Protein AF-A0A519PAV4-F1 (afdb_monomer_lite)

Structure (mmCIF, N/CA/C/O backbone):
data_AF-A0A519PAV4-F1
#
_entry.id   AF-A0A519PAV4-F1
#
loop_
_atom_site.group_PDB
_atom_site.id
_atom_site.type_symbol
_atom_site.label_atom_id
_atom_site.label_alt_id
_atom_site.label_comp_id
_atom_site.label_asym_id
_atom_site.label_entity_id
_atom_site.label_seq_id
_atom_site.pdbx_PDB_ins_code
_atom_site.Cartn_x
_atom_site.Cartn_y
_atom_site.Cartn_z
_atom_site.occupancy
_atom_site.B_iso_or_equiv
_atom_site.auth_seq_id
_atom_site.auth_comp_id
_atom_site.auth_asym_id
_atom_site.auth_atom_id
_atom_site.pdbx_PDB_model_num
ATOM 1 N N . ILE A 1 1 ? -1.874 -7.845 5.029 1.00 95.44 1 ILE A N 1
ATOM 2 C CA . ILE A 1 1 ? -1.508 -6.753 4.097 1.00 95.44 1 ILE A CA 1
ATOM 3 C C . ILE A 1 1 ? -0.062 -6.390 4.379 1.00 95.44 1 ILE A C 1
ATOM 5 O O . ILE A 1 1 ? 0.272 -6.219 5.545 1.00 95.44 1 ILE A O 1
ATOM 9 N N . CYS A 1 2 ? 0.781 -6.342 3.354 1.00 94.19 2 CYS A N 1
ATOM 10 C CA . CYS A 1 2 ? 2.206 -6.042 3.459 1.00 94.19 2 CYS A CA 1
ATOM 11 C C . CYS A 1 2 ? 2.460 -4.681 2.794 1.00 94.19 2 CYS A C 1
ATOM 13 O O . CYS A 1 2 ? 2.582 -4.633 1.568 1.00 94.19 2 CYS A O 1
ATOM 15 N N . PRO A 1 3 ? 2.441 -3.581 3.569 1.00 92.31 3 PRO A N 1
ATOM 16 C CA . PRO A 1 3 ? 2.625 -2.236 3.039 1.00 92.31 3 PRO A CA 1
ATOM 17 C C . PRO A 1 3 ? 4.081 -1.980 2.625 1.00 92.31 3 PRO A C 1
ATOM 19 O O . PRO A 1 3 ? 5.008 -2.439 3.291 1.00 92.31 3 PRO A O 1
ATOM 22 N N . GLY A 1 4 ? 4.263 -1.210 1.550 1.00 90.25 4 GLY A N 1
ATOM 23 C CA . GLY A 1 4 ? 5.552 -0.628 1.157 1.00 90.25 4 GLY A CA 1
ATOM 24 C C . GLY A 1 4 ? 5.750 0.789 1.701 1.00 90.25 4 GLY A C 1
ATOM 25 O O . GLY A 1 4 ? 5.438 1.082 2.855 1.00 90.25 4 GLY A O 1
ATOM 26 N N . LEU A 1 5 ? 6.254 1.693 0.857 1.00 89.19 5 LEU A N 1
ATOM 27 C CA . LEU A 1 5 ? 6.451 3.105 1.199 1.00 89.19 5 LEU A CA 1
ATOM 28 C C . LEU A 1 5 ? 5.113 3.861 1.260 1.00 89.19 5 LEU A C 1
ATOM 30 O O . LEU A 1 5 ? 4.687 4.483 0.282 1.00 89.19 5 LEU A O 1
ATOM 34 N N . ILE A 1 6 ? 4.449 3.808 2.418 1.00 90.44 6 ILE A N 1
ATOM 35 C CA . ILE A 1 6 ? 3.219 4.562 2.694 1.00 90.44 6 ILE A CA 1
ATOM 36 C C . ILE A 1 6 ? 3.572 5.843 3.458 1.00 90.44 6 ILE A C 1
ATOM 38 O O . ILE A 1 6 ? 4.235 5.785 4.495 1.00 90.44 6 ILE A O 1
ATOM 42 N N . ALA A 1 7 ? 3.116 6.996 2.967 1.00 84.75 7 ALA A N 1
ATOM 43 C CA . ALA A 1 7 ? 3.351 8.312 3.560 1.00 84.75 7 ALA A CA 1
ATOM 44 C C . ALA A 1 7 ? 2.552 8.490 4.865 1.00 84.75 7 ALA A C 1
ATOM 46 O O . ALA A 1 7 ? 1.532 9.171 4.914 1.00 84.75 7 ALA A O 1
ATOM 47 N N . THR A 1 8 ? 3.008 7.833 5.930 1.00 81.50 8 THR A N 1
ATOM 48 C CA . THR A 1 8 ? 2.398 7.869 7.263 1.00 81.50 8 THR A CA 1
ATOM 49 C C . THR A 1 8 ? 3.465 8.050 8.328 1.00 81.50 8 THR A C 1
ATOM 51 O O . THR A 1 8 ? 4.564 7.507 8.217 1.00 81.50 8 THR A O 1
ATOM 54 N N . SER A 1 9 ? 3.136 8.769 9.399 1.00 78.56 9 SER A N 1
ATOM 55 C CA . SER A 1 9 ? 4.030 8.943 10.549 1.00 78.56 9 SER A CA 1
ATOM 56 C C . SER A 1 9 ? 4.136 7.705 11.435 1.00 78.56 9 SER A C 1
ATOM 58 O O . SER A 1 9 ? 4.990 7.652 12.318 1.00 78.56 9 SER A O 1
ATOM 60 N N . ILE A 1 10 ? 3.338 6.665 11.169 1.00 78.31 10 ILE A N 1
ATOM 61 C CA . ILE A 1 10 ? 3.320 5.438 11.969 1.00 78.31 10 ILE A CA 1
ATOM 62 C C . ILE A 1 10 ? 4.704 4.791 12.075 1.00 78.31 10 ILE A C 1
ATOM 64 O O . ILE A 1 10 ? 5.048 4.274 13.131 1.00 78.31 10 ILE A O 1
ATOM 68 N N . PHE A 1 11 ? 5.532 4.874 11.027 1.00 68.31 11 PHE A N 1
ATOM 69 C CA . PHE A 1 11 ? 6.866 4.278 11.032 1.00 68.31 11 PHE A CA 1
ATOM 70 C C . PHE A 1 11 ? 7.799 5.004 12.005 1.00 68.31 11 PHE A C 1
ATOM 72 O O . PHE A 1 11 ? 8.431 4.363 12.841 1.00 68.31 11 PHE A O 1
ATOM 79 N N . GLY A 1 12 ? 7.822 6.340 11.963 1.00 72.12 12 GLY A N 1
ATOM 80 C CA . GLY A 1 12 ? 8.619 7.143 12.889 1.00 72.12 12 GLY A CA 1
ATOM 81 C C . GLY A 1 12 ? 8.116 7.038 14.329 1.00 72.12 12 GLY A C 1
ATOM 82 O O . GLY A 1 12 ? 8.908 6.827 15.245 1.00 72.12 12 GLY A O 1
ATOM 83 N N . ALA A 1 13 ? 6.797 7.081 14.526 1.00 73.75 13 ALA A N 1
ATOM 84 C CA . ALA A 1 13 ? 6.189 6.913 15.842 1.00 73.75 13 ALA A CA 1
ATOM 85 C C . ALA A 1 13 ? 6.465 5.516 16.435 1.00 73.75 13 ALA A C 1
ATOM 87 O O . ALA A 1 13 ? 6.757 5.402 17.624 1.00 73.75 13 ALA A O 1
ATOM 88 N N . SER A 1 14 ? 6.442 4.455 15.614 1.00 74.69 14 SER A N 1
ATOM 89 C CA . SER A 1 14 ? 6.656 3.070 16.069 1.00 74.69 14 SER A CA 1
ATOM 90 C C . SER A 1 14 ? 8.060 2.795 16.616 1.00 74.69 14 SER A C 1
ATOM 92 O O . SER A 1 14 ? 8.222 1.902 17.444 1.00 74.69 14 SER A O 1
ATOM 94 N N . ILE A 1 15 ? 9.060 3.580 16.202 1.00 81.31 15 ILE A N 1
ATOM 95 C CA . ILE A 1 15 ? 10.438 3.507 16.715 1.00 81.31 15 ILE A CA 1
ATOM 96 C C . ILE A 1 15 ? 10.739 4.598 17.759 1.00 81.31 15 ILE A C 1
ATOM 98 O O . ILE A 1 15 ? 11.895 4.796 18.128 1.00 81.31 15 ILE A O 1
ATOM 102 N N . GLY A 1 16 ? 9.709 5.301 18.245 1.00 84.19 16 GLY A N 1
ATOM 103 C CA . GLY A 1 16 ? 9.808 6.276 19.333 1.00 84.19 16 GLY A CA 1
ATOM 104 C C . GLY A 1 16 ? 10.224 7.690 18.917 1.00 84.19 16 GLY A C 1
ATOM 105 O O . GLY A 1 16 ? 10.638 8.466 19.779 1.00 84.19 16 GLY A O 1
ATOM 106 N N . LEU A 1 17 ? 10.134 8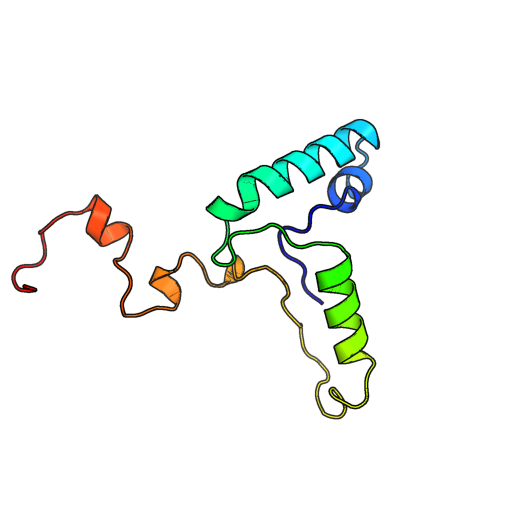.051 17.631 1.00 85.75 17 LEU A N 1
ATOM 107 C CA . LEU A 1 17 ? 10.396 9.429 17.210 1.00 85.75 17 LEU A CA 1
ATOM 108 C C . LEU A 1 17 ? 9.260 10.368 17.648 1.00 85.75 17 LEU A C 1
ATOM 110 O O . LEU A 1 17 ? 8.091 9.972 17.622 1.00 85.75 17 LEU A O 1
ATOM 114 N N . PRO A 1 18 ? 9.576 11.633 17.990 1.00 90.75 18 PRO A N 1
ATOM 115 C CA . PRO A 1 18 ? 8.563 12.668 18.162 1.00 90.75 18 PRO A CA 1
ATOM 116 C C . PRO A 1 18 ? 7.686 12.796 16.911 1.00 90.75 18 PRO A C 1
ATOM 118 O O . PRO A 1 18 ? 8.189 12.657 15.794 1.00 90.75 18 PRO A O 1
ATOM 121 N N . LEU A 1 19 ? 6.398 13.105 17.093 1.00 85.31 19 LEU A N 1
ATOM 122 C CA . LEU A 1 19 ? 5.427 13.179 15.994 1.00 85.31 19 LEU A CA 1
ATOM 123 C C . LEU A 1 19 ? 5.866 14.143 14.885 1.00 85.31 19 LEU A C 1
ATOM 125 O O . LEU A 1 19 ? 5.867 13.737 13.730 1.00 85.31 19 LEU A O 1
ATOM 129 N N . GLU A 1 20 ? 6.380 15.334 15.221 1.00 88.25 20 GLU A N 1
ATOM 130 C CA . GLU A 1 20 ? 6.951 16.258 14.227 1.00 88.25 20 GLU A CA 1
ATOM 131 C C . GLU A 1 20 ? 8.020 15.600 13.338 1.00 88.25 20 GLU A C 1
ATOM 133 O O . GLU A 1 20 ? 8.061 15.810 12.127 1.00 88.25 20 GLU A O 1
ATOM 138 N N . VAL A 1 21 ? 8.913 14.806 13.934 1.00 86.50 21 VAL A N 1
ATOM 139 C CA . VAL A 1 21 ? 10.012 14.147 13.213 1.00 86.50 21 VAL A CA 1
ATOM 140 C C . VAL A 1 21 ? 9.471 12.999 12.359 1.00 86.50 21 VAL A C 1
ATOM 142 O O . VAL A 1 21 ? 9.919 12.790 11.230 1.00 86.50 21 VAL A O 1
ATOM 145 N N . ALA A 1 22 ? 8.481 12.271 12.873 1.00 84.75 22 ALA A N 1
ATOM 146 C CA . ALA A 1 22 ? 7.801 11.212 12.142 1.00 84.75 22 ALA A CA 1
ATOM 147 C C . ALA A 1 22 ? 7.011 11.753 10.934 1.00 84.75 22 ALA A C 1
ATOM 149 O O . ALA A 1 22 ? 7.053 11.155 9.857 1.00 84.75 22 ALA A O 1
ATOM 150 N N . ASP A 1 23 ? 6.359 12.906 11.078 1.00 85.69 23 ASP A N 1
ATOM 151 C CA . ASP A 1 23 ? 5.647 13.592 9.996 1.00 85.69 23 ASP A CA 1
ATOM 152 C C . ASP A 1 23 ? 6.622 14.110 8.927 1.00 85.69 23 ASP A C 1
ATOM 154 O O . ASP A 1 23 ? 6.391 13.939 7.727 1.00 85.69 23 ASP A O 1
ATOM 158 N N . GLN A 1 24 ? 7.776 14.653 9.333 1.00 86.25 24 GLN A N 1
ATOM 159 C CA . GLN A 1 24 ? 8.843 15.030 8.397 1.00 86.25 24 GLN A CA 1
ATOM 160 C C . GLN A 1 24 ? 9.392 13.826 7.619 1.00 86.25 24 GLN A C 1
ATOM 162 O O . GLN A 1 24 ? 9.672 13.937 6.422 1.00 86.25 24 GLN A O 1
ATOM 167 N N . MET A 1 25 ? 9.535 12.660 8.260 1.00 82.81 25 MET A N 1
ATOM 168 C CA . MET A 1 25 ? 9.891 11.427 7.550 1.00 82.81 25 MET A CA 1
ATOM 169 C C . MET A 1 25 ? 8.823 11.040 6.526 1.00 82.81 25 MET A C 1
ATOM 171 O O . MET A 1 25 ? 9.174 10.711 5.393 1.00 82.81 25 MET A O 1
ATOM 175 N N . ALA A 1 26 ? 7.539 11.114 6.884 1.00 83.19 26 ALA A N 1
ATOM 176 C CA . ALA A 1 26 ? 6.445 10.812 5.963 1.00 83.19 26 ALA A CA 1
ATOM 177 C C . ALA A 1 26 ? 6.463 11.732 4.728 1.00 83.19 26 ALA A C 1
ATOM 179 O O . ALA A 1 26 ? 6.316 11.251 3.603 1.00 83.19 26 ALA A O 1
ATOM 180 N N . ALA A 1 27 ? 6.737 13.028 4.914 1.00 84.62 27 ALA A N 1
ATOM 181 C CA . ALA A 1 27 ? 6.897 13.979 3.812 1.00 84.62 27 ALA A CA 1
ATOM 182 C C . ALA A 1 27 ? 8.063 13.598 2.882 1.00 84.62 27 ALA A C 1
ATOM 184 O O . ALA A 1 27 ? 7.907 13.562 1.662 1.00 84.62 27 ALA A O 1
ATOM 185 N N . ARG A 1 28 ? 9.215 13.206 3.441 1.00 84.56 28 ARG A N 1
ATOM 186 C CA . ARG A 1 28 ? 10.360 12.739 2.638 1.00 84.56 28 ARG A CA 1
ATOM 187 C C . ARG A 1 28 ? 10.063 11.458 1.864 1.00 84.56 28 ARG A C 1
ATOM 189 O O . ARG A 1 28 ? 10.563 11.296 0.749 1.00 84.56 28 ARG A O 1
ATOM 196 N N . VAL A 1 29 ? 9.272 10.549 2.434 1.00 84.69 29 VAL A N 1
ATOM 197 C CA . VAL A 1 29 ? 8.797 9.351 1.726 1.00 84.69 29 VAL A CA 1
ATOM 198 C C . VAL A 1 29 ? 7.928 9.759 0.536 1.00 84.69 29 VAL A C 1
ATOM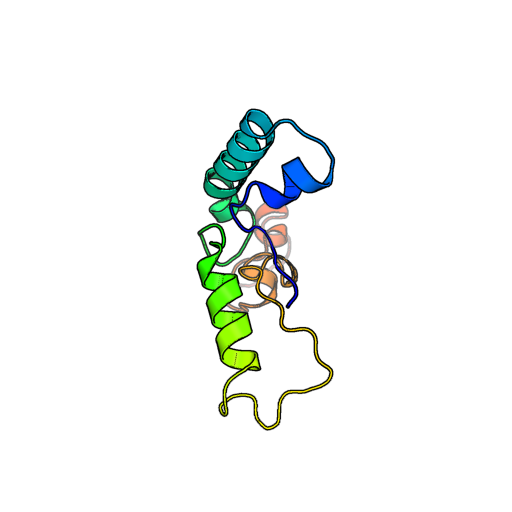 200 O O . VAL A 1 29 ? 8.156 9.265 -0.567 1.00 84.69 29 VAL A O 1
ATOM 203 N N . ALA A 1 30 ? 7.000 10.703 0.722 1.00 84.62 30 ALA A N 1
ATOM 204 C CA . ALA A 1 30 ? 6.156 11.218 -0.356 1.00 84.62 30 ALA A CA 1
ATOM 205 C C . ALA A 1 30 ? 6.973 11.815 -1.517 1.00 84.62 30 ALA A C 1
ATOM 207 O O . ALA A 1 30 ? 6.695 11.518 -2.678 1.00 84.62 30 ALA A O 1
ATOM 208 N N . GLU A 1 31 ? 8.016 12.589 -1.209 1.00 85.94 31 GLU A N 1
ATOM 209 C CA . GLU A 1 31 ? 8.886 13.221 -2.211 1.00 85.94 31 GLU A CA 1
ATOM 210 C C . GLU A 1 31 ? 9.742 12.223 -3.006 1.00 85.94 31 GLU A C 1
ATOM 212 O O . GLU A 1 31 ? 10.019 12.442 -4.187 1.00 85.94 31 GLU A O 1
ATOM 217 N N . ASN A 1 32 ? 10.189 11.133 -2.374 1.00 82.75 32 ASN A N 1
ATOM 218 C CA . ASN A 1 32 ? 11.182 10.229 -2.964 1.00 82.75 32 ASN A CA 1
ATOM 219 C C . ASN A 1 32 ? 10.607 8.909 -3.486 1.00 82.75 32 ASN A C 1
ATOM 221 O O . ASN A 1 32 ? 11.292 8.217 -4.240 1.00 82.75 32 ASN A O 1
ATOM 225 N N . ALA A 1 33 ? 9.366 8.559 -3.142 1.00 83.62 33 ALA A N 1
ATOM 226 C CA . ALA A 1 33 ? 8.757 7.297 -3.560 1.00 83.62 33 ALA A CA 1
ATOM 227 C C . ALA A 1 33 ? 8.738 7.111 -5.085 1.00 83.62 33 ALA A C 1
ATOM 229 O O . ALA A 1 33 ? 8.974 6.004 -5.561 1.00 83.62 33 ALA A O 1
ATOM 230 N N . SER A 1 34 ? 8.566 8.190 -5.857 1.00 82.38 34 SER A N 1
ATOM 231 C CA . SER A 1 34 ? 8.575 8.147 -7.328 1.00 82.38 34 SER A CA 1
ATOM 232 C C . SER A 1 34 ? 9.883 7.633 -7.940 1.00 82.38 34 SER A C 1
ATOM 234 O O . SER A 1 34 ? 9.889 7.175 -9.079 1.00 82.38 34 SER A O 1
ATOM 236 N N . LYS A 1 35 ? 10.988 7.694 -7.189 1.00 82.31 35 LYS A N 1
ATOM 237 C CA . LYS A 1 35 ? 12.305 7.186 -7.596 1.00 82.31 35 LYS A CA 1
ATOM 238 C C . LYS A 1 35 ? 12.578 5.774 -7.083 1.00 82.31 35 LYS A C 1
ATOM 240 O O . LYS A 1 35 ? 13.488 5.118 -7.576 1.00 82.31 35 LYS A O 1
ATOM 245 N N . ALA A 1 36 ? 11.843 5.341 -6.062 1.00 82.25 36 ALA A N 1
ATOM 246 C CA . ALA A 1 36 ? 12.111 4.107 -5.335 1.00 82.25 36 ALA A CA 1
ATOM 247 C C . ALA A 1 36 ? 11.257 2.928 -5.815 1.00 82.25 36 ALA A C 1
ATOM 249 O O . ALA A 1 36 ? 11.649 1.785 -5.599 1.00 82.25 36 ALA A O 1
ATOM 250 N N . GLN A 1 37 ? 10.111 3.180 -6.453 1.00 87.50 37 GLN A N 1
ATOM 251 C CA . GLN A 1 37 ? 9.185 2.124 -6.858 1.00 87.50 37 GLN A CA 1
ATOM 252 C C . GLN A 1 37 ? 8.558 2.380 -8.240 1.00 87.50 37 GLN A C 1
ATOM 254 O O . GLN A 1 37 ? 8.469 3.533 -8.664 1.00 87.50 37 GLN A O 1
ATOM 259 N N . PRO A 1 38 ? 8.122 1.325 -8.957 1.00 87.81 38 PRO A N 1
ATOM 260 C CA . PRO A 1 38 ? 7.507 1.446 -10.281 1.00 87.81 38 PRO A CA 1
ATOM 261 C C . PRO A 1 38 ? 6.282 2.360 -10.350 1.00 87.81 38 PRO A C 1
ATOM 263 O O . PRO A 1 38 ? 6.122 3.094 -11.324 1.00 87.81 38 PRO A O 1
ATOM 266 N N . VAL A 1 39 ? 5.409 2.319 -9.341 1.00 89.88 39 VAL A N 1
ATOM 267 C CA . VAL A 1 39 ? 4.293 3.264 -9.239 1.00 89.88 39 VAL A CA 1
ATOM 268 C C . VAL A 1 39 ? 4.860 4.619 -8.793 1.00 89.88 39 VAL A C 1
ATOM 270 O O . VAL A 1 39 ? 5.344 4.721 -7.667 1.00 89.88 39 VAL A O 1
ATOM 273 N N . PRO A 1 40 ? 4.783 5.688 -9.610 1.00 87.81 40 PRO A N 1
ATOM 274 C CA . PRO A 1 40 ? 5.554 6.914 -9.391 1.00 87.81 40 PRO A CA 1
ATOM 275 C C . PRO A 1 40 ? 4.929 7.858 -8.341 1.00 87.81 40 PRO A C 1
ATOM 277 O O . PRO A 1 40 ? 4.922 9.075 -8.510 1.00 87.81 40 PRO A O 1
ATOM 280 N N . LYS A 1 41 ? 4.382 7.311 -7.252 1.00 89.44 41 LYS A N 1
ATOM 281 C CA . LYS A 1 41 ? 3.814 8.031 -6.099 1.00 89.44 41 LYS A CA 1
ATOM 282 C C . LYS A 1 41 ? 4.068 7.243 -4.820 1.00 89.44 41 LYS A C 1
ATOM 284 O O . LYS A 1 41 ? 4.169 6.028 -4.902 1.00 89.44 41 LYS A O 1
ATOM 289 N N . ALA A 1 42 ? 4.095 7.884 -3.652 1.00 91.44 42 ALA A N 1
ATOM 290 C CA . ALA A 1 42 ? 3.991 7.152 -2.387 1.00 91.44 42 ALA A CA 1
ATOM 291 C C . ALA A 1 42 ? 2.595 6.538 -2.223 1.00 91.44 42 ALA A C 1
ATOM 293 O O . ALA A 1 42 ? 1.611 7.045 -2.773 1.00 91.44 42 ALA A O 1
ATOM 294 N N . GLY A 1 43 ? 2.512 5.456 -1.450 1.00 92.00 43 GLY A N 1
ATOM 295 C CA . GLY A 1 43 ? 1.223 4.959 -0.989 1.00 92.00 43 GLY A CA 1
ATOM 296 C C . GLY A 1 43 ? 0.618 5.895 0.057 1.00 92.00 43 GLY A C 1
ATOM 297 O O . GLY A 1 43 ? 1.334 6.580 0.790 1.00 92.00 43 GLY A O 1
ATOM 298 N N . LEU A 1 44 ? -0.705 5.910 0.138 1.00 92.25 44 LEU A N 1
ATOM 299 C CA . LEU A 1 44 ? -1.489 6.650 1.123 1.00 92.25 44 LEU A CA 1
ATOM 300 C C . LEU A 1 44 ? -2.165 5.677 2.103 1.00 92.25 44 LEU A C 1
ATOM 302 O O . LEU A 1 44 ? -2.359 4.510 1.754 1.00 92.25 44 LEU A O 1
ATOM 306 N N . PRO A 1 45 ? -2.573 6.131 3.306 1.00 91.19 45 PRO A N 1
ATOM 307 C CA . PRO A 1 45 ? -3.422 5.337 4.199 1.00 91.19 45 PRO A CA 1
ATOM 308 C C . PRO A 1 45 ? -4.609 4.683 3.483 1.00 91.19 45 PRO A C 1
ATOM 310 O O . PRO A 1 45 ? -4.889 3.505 3.697 1.00 91.19 45 PRO A O 1
ATOM 313 N N . ASP A 1 46 ? -5.246 5.424 2.575 1.00 94.88 46 ASP A N 1
ATOM 314 C CA . ASP A 1 46 ? -6.384 4.954 1.788 1.00 94.88 46 ASP A CA 1
ATOM 315 C C . ASP A 1 46 ? -6.041 3.759 0.891 1.00 94.88 46 ASP A C 1
ATOM 317 O O . ASP A 1 46 ? -6.868 2.863 0.755 1.00 94.88 46 ASP A O 1
ATOM 321 N N . ASP A 1 47 ? -4.822 3.670 0.341 1.00 95.44 47 ASP A N 1
ATOM 322 C CA . ASP A 1 47 ? -4.405 2.512 -0.467 1.00 95.44 47 ASP A CA 1
ATOM 323 C C . ASP A 1 47 ? -4.420 1.220 0.391 1.00 95.44 47 ASP A C 1
ATOM 325 O O . ASP A 1 47 ? -4.809 0.147 -0.077 1.00 95.44 47 ASP A O 1
ATOM 329 N N . ILE A 1 48 ? -4.070 1.321 1.681 1.00 95.69 48 ILE A N 1
ATOM 330 C CA . ILE A 1 48 ? -4.125 0.204 2.640 1.00 95.69 48 ILE A CA 1
ATOM 331 C C . ILE A 1 48 ? -5.558 -0.066 3.102 1.00 95.69 48 ILE A C 1
ATOM 333 O O . ILE A 1 48 ? -5.956 -1.228 3.213 1.00 95.69 48 ILE A O 1
ATOM 337 N N . ALA A 1 49 ? -6.345 0.984 3.342 1.00 95.94 49 ALA A N 1
ATOM 338 C CA . ALA A 1 49 ? -7.748 0.854 3.723 1.00 95.94 49 ALA A CA 1
ATOM 339 C C . ALA A 1 49 ? -8.566 0.152 2.629 1.00 95.94 49 ALA A C 1
ATOM 341 O O . ALA A 1 49 ? -9.358 -0.733 2.937 1.00 95.94 49 ALA A O 1
ATOM 342 N N . GLN A 1 50 ? -8.328 0.471 1.353 1.00 98.06 50 GLN A N 1
ATOM 343 C CA . GLN A 1 50 ? -8.978 -0.199 0.224 1.00 98.06 50 GLN A CA 1
ATOM 344 C C . GLN A 1 50 ? -8.552 -1.667 0.098 1.00 98.06 50 GLN A C 1
ATOM 346 O O . GLN A 1 50 ? -9.390 -2.530 -0.154 1.00 98.06 50 GLN A O 1
ATOM 351 N N . ALA A 1 51 ? -7.278 -1.989 0.343 1.00 97.94 51 ALA A N 1
ATOM 352 C CA . ALA A 1 51 ? -6.820 -3.378 0.381 1.00 97.94 51 ALA A CA 1
ATOM 353 C C . ALA A 1 51 ? -7.471 -4.176 1.527 1.00 97.94 51 ALA A C 1
ATOM 355 O O . ALA A 1 51 ? -7.840 -5.338 1.349 1.00 97.94 51 ALA A O 1
ATOM 356 N N . ALA A 1 52 ? -7.648 -3.552 2.695 1.00 97.94 52 ALA A N 1
ATOM 357 C CA . ALA A 1 52 ? -8.381 -4.144 3.812 1.00 97.94 52 ALA A CA 1
ATOM 358 C C . ALA A 1 52 ? -9.868 -4.320 3.487 1.00 97.94 52 ALA A C 1
ATOM 360 O O . ALA A 1 52 ? -10.424 -5.381 3.760 1.00 97.94 52 ALA A O 1
ATOM 361 N N . LEU A 1 53 ? -10.487 -3.320 2.854 1.00 98.38 53 LEU A N 1
ATOM 362 C CA . LEU A 1 53 ? -11.876 -3.380 2.415 1.00 98.38 53 LEU A CA 1
ATOM 363 C C . LEU A 1 53 ? -12.096 -4.521 1.418 1.00 98.38 53 LEU A C 1
ATOM 365 O O . LEU A 1 53 ? -13.045 -5.280 1.580 1.00 98.38 53 LEU A O 1
ATOM 369 N N . TYR A 1 54 ? -11.199 -4.691 0.442 1.00 98.31 54 TYR A N 1
ATOM 370 C CA . TYR A 1 54 ? -11.230 -5.828 -0.479 1.00 98.31 54 TYR A CA 1
ATOM 371 C C . TYR A 1 54 ? -11.229 -7.161 0.279 1.00 98.31 54 TYR A C 1
ATOM 373 O O . TYR A 1 54 ? -12.138 -7.965 0.078 1.00 98.31 54 TYR A O 1
ATOM 381 N N . LEU A 1 55 ? -10.264 -7.368 1.185 1.00 98.19 55 LEU A N 1
ATOM 382 C CA . LEU A 1 55 ? -10.144 -8.605 1.967 1.00 98.19 55 LEU A CA 1
ATOM 383 C C . LEU A 1 55 ? -11.344 -8.863 2.893 1.00 98.19 55 LEU A C 1
ATOM 385 O O . LEU A 1 55 ? -11.622 -10.014 3.212 1.00 98.19 55 LEU A O 1
ATOM 389 N N . ALA A 1 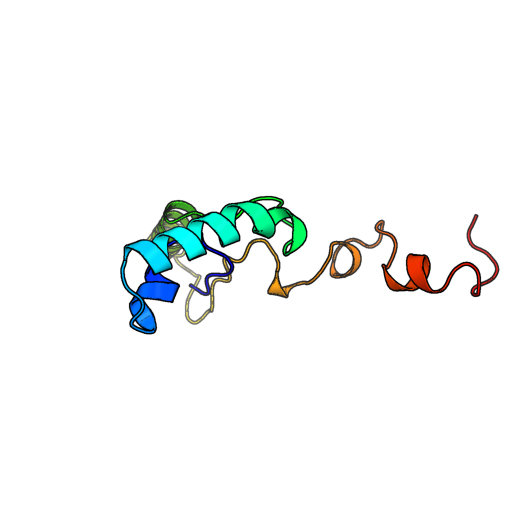56 ? -12.041 -7.813 3.329 1.00 97.94 56 ALA A N 1
ATOM 390 C CA . ALA A 1 56 ? -13.240 -7.914 4.158 1.00 97.94 56 ALA A CA 1
ATOM 391 C C . ALA A 1 56 ? -14.541 -8.076 3.348 1.00 97.94 56 ALA A C 1
ATOM 393 O O . ALA A 1 56 ? -15.596 -8.305 3.935 1.00 97.94 56 ALA A O 1
ATOM 394 N N . SER A 1 57 ? -14.486 -7.917 2.025 1.00 98.50 57 SER A N 1
ATOM 395 C CA . SER A 1 57 ? -15.657 -7.957 1.145 1.00 98.50 57 SER A CA 1
ATOM 396 C C . SER A 1 57 ? -15.912 -9.345 0.556 1.00 98.50 57 SER A C 1
ATOM 398 O O . SER A 1 57 ? -15.014 -10.185 0.480 1.00 98.50 57 SER A O 1
ATOM 400 N N . ASP A 1 58 ? -17.113 -9.541 0.007 1.00 98.50 58 ASP A N 1
ATOM 401 C CA . ASP A 1 58 ? -17.481 -10.757 -0.733 1.00 98.50 58 ASP A CA 1
ATOM 402 C C . ASP A 1 58 ? -16.568 -11.021 -1.946 1.00 98.50 58 ASP A C 1
ATOM 404 O O . ASP A 1 58 ? -16.410 -12.164 -2.375 1.00 98.50 58 ASP A O 1
ATOM 408 N N . ALA A 1 59 ? -15.902 -9.991 -2.485 1.00 98.38 59 ALA A N 1
ATOM 409 C CA . ALA A 1 59 ? -14.956 -10.146 -3.593 1.00 98.38 59 ALA A CA 1
ATOM 410 C C . ALA A 1 59 ? -13.713 -10.976 -3.216 1.00 98.38 59 ALA A C 1
ATOM 412 O O . ALA A 1 59 ? -13.022 -11.485 -4.101 1.00 98.38 59 ALA A O 1
ATOM 413 N N . ALA A 1 60 ? -13.430 -11.136 -1.921 1.00 98.25 60 ALA A N 1
ATOM 414 C CA . ALA A 1 60 ? -12.344 -11.961 -1.403 1.00 98.25 60 ALA A CA 1
ATOM 415 C C . ALA A 1 60 ? -12.819 -13.336 -0.891 1.00 98.25 60 ALA A C 1
ATOM 417 O O . ALA A 1 60 ? -12.055 -14.019 -0.214 1.00 98.25 60 ALA A O 1
ATOM 418 N N . ALA A 1 61 ? -14.035 -13.791 -1.234 1.00 98.38 61 ALA A N 1
ATOM 419 C CA . ALA A 1 61 ? -14.640 -15.015 -0.682 1.00 98.38 61 ALA A CA 1
ATOM 420 C C . ALA A 1 61 ? -13.783 -16.295 -0.797 1.00 98.38 61 ALA A C 1
ATOM 422 O O . ALA A 1 61 ? -13.970 -17.230 -0.021 1.00 98.38 61 ALA A O 1
ATOM 423 N N . PHE A 1 62 ? -12.839 -16.351 -1.743 1.00 98.12 62 PHE A N 1
ATOM 424 C CA . PHE A 1 62 ? -11.911 -17.476 -1.911 1.00 98.12 62 PHE A CA 1
ATOM 425 C C . PHE A 1 62 ? -10.431 -17.099 -1.726 1.00 98.12 62 PHE A C 1
ATOM 427 O O . PHE A 1 62 ? -9.535 -17.872 -2.055 1.00 98.12 62 PHE A O 1
ATOM 434 N N . VAL A 1 63 ? -10.154 -15.906 -1.197 1.00 97.81 63 VAL A N 1
ATOM 435 C CA . VAL A 1 63 ? -8.799 -15.416 -0.934 1.00 97.81 63 VAL A CA 1
ATOM 436 C C . VAL A 1 63 ? -8.533 -15.499 0.563 1.00 97.81 63 VAL A C 1
ATOM 438 O O . VAL A 1 63 ? -8.994 -14.676 1.344 1.00 97.81 63 VAL A O 1
ATOM 441 N N . SER A 1 64 ? -7.776 -16.516 0.974 1.00 96.75 64 SER A N 1
ATOM 442 C CA . SER A 1 64 ? -7.426 -16.764 2.375 1.00 96.75 64 SER A CA 1
ATOM 443 C C . SER A 1 64 ? -5.996 -17.290 2.506 1.00 96.75 64 SER A C 1
ATOM 445 O O . SER A 1 64 ? -5.425 -17.804 1.545 1.00 96.75 64 SER A O 1
ATOM 447 N N . GLY A 1 65 ? -5.400 -17.132 3.692 1.00 96.94 65 GLY A N 1
ATOM 448 C CA . GLY A 1 65 ? -4.066 -17.656 4.014 1.00 96.94 65 GLY A CA 1
ATOM 449 C C . GLY A 1 65 ? -2.906 -17.004 3.252 1.00 96.94 65 GLY A C 1
ATOM 450 O O . GLY A 1 65 ? -1.846 -17.610 3.140 1.00 96.94 65 GLY A O 1
ATOM 451 N N . THR A 1 66 ? -3.094 -15.793 2.716 1.00 96.94 66 THR A N 1
ATOM 452 C CA . THR A 1 66 ? -2.105 -15.125 1.857 1.00 96.94 66 THR A CA 1
ATOM 453 C C . THR A 1 66 ? -1.644 -13.771 2.395 1.00 96.94 66 THR A C 1
ATOM 455 O O . THR A 1 66 ? -2.337 -13.095 3.161 1.00 96.94 66 THR A O 1
ATOM 458 N N . HIS A 1 67 ? -0.471 -13.346 1.932 1.00 95.88 67 HIS A N 1
ATOM 459 C CA . HIS A 1 67 ? 0.031 -11.990 2.090 1.00 95.88 67 HIS A CA 1
ATOM 460 C C . HIS A 1 67 ? -0.379 -11.141 0.883 1.00 95.88 67 HIS A C 1
ATOM 462 O O . HIS A 1 67 ? 0.112 -11.342 -0.223 1.00 95.88 67 HIS A O 1
ATOM 468 N N . LEU A 1 68 ? -1.249 -10.151 1.099 1.00 96.75 68 LEU A N 1
ATOM 469 C CA . LEU A 1 68 ? -1.558 -9.144 0.082 1.00 96.75 68 LEU A CA 1
ATOM 470 C C . LEU A 1 68 ? -0.516 -8.017 0.125 1.00 96.75 68 LEU A C 1
ATOM 472 O O . LEU A 1 68 ? -0.545 -7.198 1.048 1.00 96.75 68 LEU A O 1
ATOM 476 N N . VAL A 1 69 ? 0.407 -8.005 -0.836 1.00 96.00 69 VAL A N 1
ATOM 477 C CA . VAL A 1 69 ? 1.446 -6.973 -0.986 1.00 96.00 69 VAL A CA 1
ATOM 478 C C . VAL A 1 69 ? 0.840 -5.702 -1.583 1.00 96.00 69 VAL A C 1
ATOM 480 O O . VAL A 1 69 ? 0.156 -5.759 -2.601 1.00 96.00 69 VAL A O 1
ATOM 483 N N . VAL A 1 70 ? 1.078 -4.559 -0.932 1.00 96.25 70 VAL A N 1
ATOM 484 C CA . VAL A 1 70 ? 0.575 -3.235 -1.337 1.00 96.25 70 VAL A CA 1
ATOM 485 C C . VAL A 1 70 ? 1.716 -2.229 -1.211 1.00 96.25 70 VAL A C 1
ATOM 487 O O . VAL A 1 70 ? 1.859 -1.532 -0.206 1.00 96.25 70 VAL A O 1
ATOM 490 N N . ASP A 1 71 ? 2.595 -2.212 -2.207 1.00 93.12 71 ASP A N 1
ATOM 491 C CA . ASP A 1 71 ? 3.929 -1.623 -2.068 1.00 93.12 71 ASP A CA 1
ATOM 492 C C . ASP A 1 71 ? 4.398 -0.819 -3.290 1.00 93.12 71 ASP A C 1
ATOM 494 O O . ASP A 1 71 ? 5.581 -0.515 -3.417 1.00 93.12 71 ASP A O 1
ATOM 498 N N . GLY A 1 72 ? 3.496 -0.518 -4.227 1.00 91.50 72 GLY A N 1
ATOM 499 C CA . GLY A 1 72 ? 3.844 0.203 -5.452 1.00 91.50 72 GLY A CA 1
ATOM 500 C C . GLY A 1 72 ? 4.848 -0.527 -6.357 1.00 91.50 72 GLY A C 1
ATOM 501 O O . GLY A 1 72 ? 5.422 0.111 -7.239 1.00 91.50 72 GLY A O 1
ATOM 502 N N . GLY A 1 73 ? 5.058 -1.835 -6.154 1.00 90.88 73 GLY A N 1
ATOM 503 C CA . GLY A 1 73 ? 5.981 -2.674 -6.915 1.00 90.88 73 GLY A CA 1
ATOM 504 C C . GLY A 1 73 ? 7.433 -2.626 -6.436 1.00 90.88 73 GLY A C 1
ATOM 505 O O . GLY A 1 73 ? 8.302 -3.153 -7.130 1.00 90.88 73 GLY A O 1
ATOM 506 N N . ILE A 1 74 ? 7.729 -2.004 -5.288 1.00 88.38 74 ILE A N 1
ATOM 507 C CA . ILE A 1 74 ? 9.111 -1.878 -4.792 1.00 88.38 74 ILE A CA 1
ATOM 508 C C . ILE A 1 74 ? 9.783 -3.244 -4.592 1.00 88.38 74 ILE A C 1
ATOM 510 O O . ILE A 1 74 ? 10.968 -3.389 -4.884 1.00 88.38 74 ILE A O 1
ATOM 514 N N . THR A 1 75 ? 9.032 -4.265 -4.164 1.00 88.31 75 THR A N 1
ATOM 515 C CA . THR A 1 75 ? 9.559 -5.626 -3.960 1.00 88.31 75 THR A CA 1
ATOM 516 C C . THR A 1 75 ? 9.781 -6.405 -5.257 1.00 88.31 75 THR A C 1
ATOM 518 O O . THR A 1 75 ? 10.553 -7.361 -5.261 1.00 88.31 75 THR A O 1
ATOM 521 N N . VAL A 1 76 ? 9.158 -5.988 -6.363 1.00 85.25 76 VAL A N 1
ATOM 522 C CA . VAL A 1 76 ? 9.366 -6.585 -7.694 1.00 85.25 76 VAL A CA 1
ATOM 523 C C . VAL A 1 76 ? 10.636 -6.026 -8.351 1.00 85.25 76 VAL A C 1
ATOM 525 O O . VAL A 1 76 ? 11.281 -6.721 -9.133 1.00 85.25 76 VAL A O 1
ATOM 528 N N . GLY A 1 77 ? 11.037 -4.800 -7.998 1.00 79.31 77 GLY A N 1
ATOM 529 C CA . GLY A 1 77 ? 12.226 -4.119 -8.515 1.00 79.31 77 GLY A CA 1
ATOM 530 C C . GLY A 1 77 ? 11.913 -3.068 -9.586 1.00 79.31 77 GLY A C 1
ATOM 531 O O . GLY A 1 77 ? 10.755 -2.787 -9.899 1.00 79.31 77 GLY A O 1
ATOM 532 N N . GLY A 1 78 ? 12.961 -2.445 -10.143 1.00 74.44 78 GLY A N 1
ATOM 533 C CA . GLY A 1 78 ? 12.825 -1.452 -11.216 1.00 74.44 78 GLY A CA 1
ATOM 534 C C . GLY A 1 78 ? 12.091 -2.018 -12.439 1.00 74.44 78 GLY A C 1
ATOM 535 O O . GLY A 1 78 ? 11.978 -3.230 -12.588 1.00 74.44 78 GLY A O 1
ATOM 536 N N . ARG A 1 79 ? 11.607 -1.153 -13.345 1.00 72.69 79 ARG A N 1
ATOM 537 C CA . ARG A 1 79 ? 10.787 -1.550 -14.517 1.00 72.69 79 ARG A CA 1
ATOM 538 C C . ARG A 1 79 ? 11.360 -2.749 -15.299 1.00 72.69 79 ARG A C 1
ATOM 540 O O . ARG A 1 79 ? 10.608 -3.632 -15.694 1.00 72.69 79 ARG A O 1
ATOM 547 N N . HIS A 1 80 ? 12.688 -2.839 -15.399 1.00 72.75 80 HIS A N 1
ATOM 548 C CA . HIS A 1 80 ? 13.420 -3.948 -16.031 1.00 72.75 80 HIS A CA 1
ATOM 549 C C . HIS A 1 80 ? 13.205 -5.335 -15.420 1.00 72.75 80 HIS A C 1
ATOM 551 O O . HIS A 1 80 ? 13.567 -6.326 -16.046 1.00 72.75 80 HIS A O 1
ATOM 557 N N . ALA A 1 81 ? 12.682 -5.433 -14.199 1.00 74.75 81 ALA A N 1
ATOM 558 C CA . ALA A 1 81 ? 12.446 -6.710 -13.539 1.00 74.75 81 ALA A CA 1
ATOM 559 C C . ALA A 1 81 ? 11.156 -7.394 -14.019 1.00 74.75 81 ALA A C 1
ATOM 561 O O . ALA A 1 81 ? 11.009 -8.601 -13.845 1.00 74.75 81 ALA A O 1
ATOM 562 N N . TRP A 1 82 ? 10.230 -6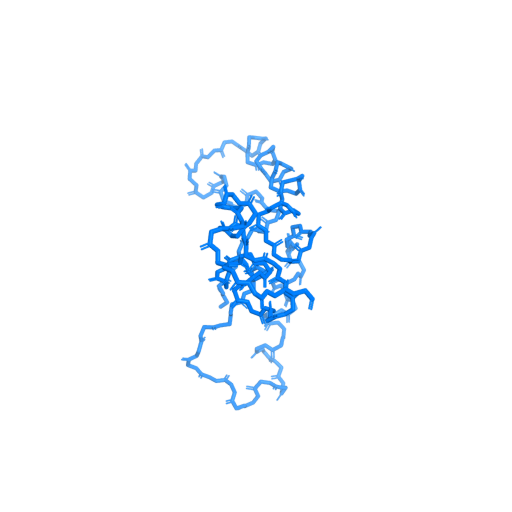.645 -14.623 1.00 72.38 82 TRP A N 1
ATOM 563 C CA . TRP A 1 82 ? 8.905 -7.146 -15.003 1.00 72.38 82 TRP A CA 1
ATOM 564 C C . TRP A 1 82 ? 8.449 -6.718 -16.404 1.00 72.38 82 TRP A C 1
ATOM 566 O O . TRP A 1 82 ? 7.499 -7.292 -16.930 1.00 72.38 82 TRP A O 1
ATOM 576 N N . ASP A 1 83 ? 9.121 -5.751 -17.033 1.00 73.38 83 ASP A N 1
ATOM 577 C CA . ASP A 1 83 ? 8.852 -5.329 -18.404 1.00 73.38 83 ASP A CA 1
ATOM 578 C C . ASP A 1 83 ? 10.012 -5.686 -19.339 1.00 73.38 83 ASP A C 1
ATOM 580 O O . ASP A 1 83 ? 11.061 -5.034 -19.342 1.00 73.38 83 ASP A O 1
ATOM 584 N N . THR A 1 84 ? 9.777 -6.682 -20.194 1.00 76.38 84 THR A N 1
ATOM 585 C CA . THR A 1 84 ? 10.733 -7.169 -21.201 1.00 76.38 84 THR A CA 1
ATOM 586 C C . THR A 1 84 ? 11.068 -6.145 -22.284 1.00 76.38 84 THR A C 1
ATOM 588 O O . THR A 1 84 ? 12.024 -6.346 -23.023 1.00 76.38 84 THR A O 1
ATOM 591 N N . THR A 1 85 ? 10.290 -5.064 -22.411 1.00 82.12 85 THR A N 1
ATOM 592 C CA . THR A 1 85 ? 10.571 -3.958 -23.343 1.00 82.12 85 THR A CA 1
ATOM 593 C C . THR A 1 85 ? 11.447 -2.868 -22.729 1.00 82.12 85 THR A C 1
ATOM 595 O O . THR A 1 85 ? 11.892 -1.964 -23.434 1.00 82.12 85 THR A O 1
ATOM 598 N N . SER A 1 86 ? 11.699 -2.920 -21.419 1.00 79.62 86 SER A N 1
ATOM 599 C CA . SER A 1 86 ? 12.523 -1.921 -20.744 1.00 79.62 86 SER A CA 1
ATOM 600 C C . SER A 1 86 ? 14.006 -2.287 -20.747 1.00 79.62 86 SER A C 1
ATOM 602 O O . SER A 1 86 ? 14.395 -3.447 -20.617 1.00 79.62 86 SER A O 1
ATOM 604 N N . VAL A 1 87 ? 14.848 -1.265 -20.893 1.00 76.00 87 VAL A N 1
ATOM 605 C CA . VAL A 1 87 ? 16.305 -1.420 -20.923 1.00 76.00 87 VAL A CA 1
ATOM 606 C C . VAL A 1 87 ? 16.820 -1.671 -19.507 1.00 76.00 87 VAL A C 1
ATOM 608 O O . VAL A 1 87 ? 16.512 -0.922 -18.576 1.00 76.00 87 VAL A O 1
ATOM 611 N N . SER A 1 88 ? 17.619 -2.727 -19.342 1.00 73.69 88 SER A N 1
ATOM 612 C CA . SER A 1 88 ? 18.260 -3.035 -18.063 1.00 73.69 88 SER A CA 1
ATOM 613 C C . SER A 1 88 ? 19.202 -1.897 -17.642 1.00 73.69 88 SER A C 1
ATOM 615 O O . SER A 1 88 ? 20.036 -1.483 -18.449 1.00 73.69 88 SER A O 1
ATOM 617 N N . PRO A 1 89 ? 19.172 -1.442 -16.377 1.00 70.06 89 PRO A N 1
ATOM 618 C CA . PRO A 1 89 ? 20.140 -0.489 -15.839 1.00 70.06 89 PRO A CA 1
ATOM 619 C C . PRO A 1 89 ? 21.582 -0.963 -16.025 1.00 70.06 89 PRO A C 1
ATOM 621 O O . PRO A 1 89 ? 22.473 -0.149 -16.239 1.00 70.06 89 PRO A O 1
ATOM 624 N N . PHE A 1 90 ? 21.809 -2.283 -16.009 1.00 66.06 90 PHE A N 1
ATOM 625 C CA . PHE A 1 90 ? 23.117 -2.859 -16.308 1.00 66.06 90 PHE A CA 1
ATOM 626 C C . PHE A 1 90 ? 23.528 -2.647 -17.763 1.00 66.06 90 PHE A C 1
ATOM 628 O O . PHE A 1 90 ? 24.691 -2.357 -18.001 1.00 66.06 90 PHE A O 1
ATOM 635 N N . ALA A 1 91 ? 22.606 -2.735 -18.725 1.00 70.81 91 ALA A N 1
ATOM 636 C CA . ALA A 1 91 ? 22.908 -2.435 -20.126 1.00 70.81 91 ALA A CA 1
ATOM 637 C C . ALA A 1 91 ? 23.257 -0.948 -20.311 1.00 70.81 91 ALA A C 1
ATOM 639 O O . ALA A 1 91 ? 24.206 -0.624 -21.018 1.00 70.81 91 ALA A O 1
ATOM 640 N N . THR A 1 92 ? 22.566 -0.051 -19.601 1.00 71.88 92 THR A N 1
ATOM 641 C CA . THR A 1 92 ? 22.871 1.388 -19.600 1.00 71.88 92 THR A CA 1
ATOM 642 C C . THR A 1 92 ? 24.235 1.705 -18.973 1.00 71.88 92 THR A C 1
ATOM 644 O O . THR A 1 92 ? 24.917 2.619 -19.425 1.00 71.88 92 THR A O 1
ATOM 647 N N . ILE A 1 93 ? 24.648 0.962 -17.938 1.00 70.06 93 ILE A N 1
ATOM 648 C CA . ILE A 1 93 ? 25.936 1.153 -17.246 1.00 70.06 93 ILE A CA 1
ATOM 649 C C . ILE A 1 93 ? 27.098 0.483 -17.997 1.00 70.06 93 ILE A C 1
ATOM 651 O O . ILE A 1 93 ? 28.209 1.009 -17.991 1.00 70.06 93 ILE A O 1
ATOM 655 N N . LEU A 1 94 ? 26.864 -0.677 -18.617 1.00 71.94 94 LEU A N 1
ATOM 656 C CA . LEU A 1 94 ? 27.909 -1.520 -19.211 1.00 71.94 94 LEU A CA 1
ATOM 657 C C . LEU A 1 94 ? 28.061 -1.381 -20.730 1.00 71.94 94 LEU A C 1
ATOM 659 O O . LEU A 1 94 ? 28.973 -2.011 -21.249 1.00 71.94 94 LEU A O 1
ATOM 663 N N . GLY A 1 95 ? 27.204 -0.599 -21.402 1.00 56.19 95 GLY A N 1
ATOM 664 C CA . GLY A 1 95 ? 27.329 -0.097 -22.783 1.00 56.19 95 GLY A CA 1
ATOM 665 C C . GLY A 1 95 ? 27.988 -1.017 -23.827 1.00 56.19 95 GLY A C 1
ATOM 666 O O . GLY A 1 95 ? 29.193 -1.236 -23.806 1.00 56.19 95 GLY A O 1
ATOM 667 N N . ASP A 1 96 ? 27.210 -1.480 -24.809 1.00 57.03 96 ASP A N 1
ATOM 668 C CA . ASP A 1 96 ? 27.668 -2.060 -26.090 1.00 57.03 96 ASP A CA 1
ATOM 669 C C . ASP A 1 96 ? 28.647 -3.254 -26.054 1.00 57.03 96 ASP A C 1
ATOM 671 O O . ASP A 1 96 ? 29.181 -3.651 -27.089 1.00 57.03 96 ASP A O 1
ATOM 675 N N . MET A 1 97 ? 28.845 -3.924 -24.915 1.00 53.06 97 MET A N 1
ATOM 676 C CA . MET A 1 97 ? 29.639 -5.166 -24.873 1.00 53.06 97 MET A CA 1
ATOM 677 C C . MET A 1 97 ? 28.907 -6.418 -25.391 1.00 53.06 97 MET A C 1
ATOM 679 O O . MET A 1 97 ? 29.498 -7.498 -25.416 1.00 53.06 97 MET A O 1
ATOM 683 N N . ILE A 1 98 ? 27.650 -6.304 -25.833 1.00 53.44 98 ILE A N 1
ATOM 684 C CA . ILE A 1 98 ? 26.936 -7.393 -26.516 1.00 53.44 98 ILE A CA 1
ATOM 685 C C . ILE A 1 98 ? 26.708 -6.979 -27.977 1.00 53.44 98 ILE A C 1
ATOM 687 O O . ILE A 1 98 ? 25.826 -6.164 -28.244 1.00 53.44 98 ILE A O 1
ATOM 691 N N . PRO A 1 99 ? 27.476 -7.524 -28.938 1.00 40.78 99 PRO A N 1
ATOM 692 C CA . PRO A 1 99 ? 27.263 -7.237 -30.352 1.00 40.78 99 PRO A CA 1
ATOM 693 C C . PRO A 1 99 ? 25.893 -7.760 -30.822 1.00 40.78 99 PRO A C 1
ATOM 695 O O . PRO A 1 99 ? 25.616 -8.950 -30.670 1.00 40.78 99 PRO A O 1
ATOM 698 N N 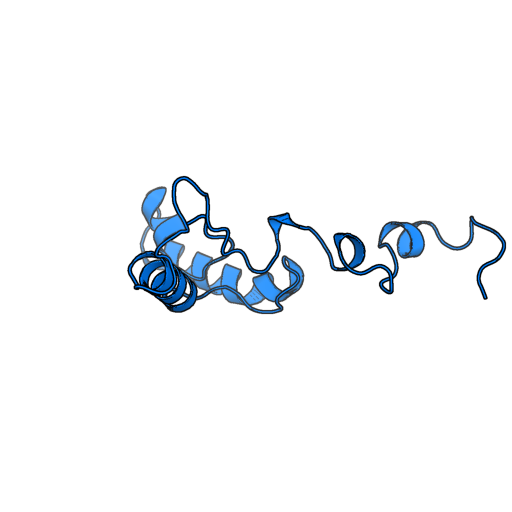. GLY A 1 100 ? 25.074 -6.905 -31.456 1.00 51.00 100 GLY A N 1
ATOM 699 C CA . GLY A 1 100 ? 24.035 -7.352 -32.403 1.00 51.00 100 GLY A CA 1
ATOM 700 C C . GLY A 1 100 ? 22.553 -7.093 -32.091 1.00 51.00 100 GLY A C 1
ATOM 701 O O . GLY A 1 100 ? 21.735 -7.925 -32.470 1.00 51.00 100 GLY A O 1
ATOM 702 N N . GLN A 1 101 ? 22.160 -5.982 -31.463 1.00 45.66 101 GLN A N 1
ATOM 703 C CA . GLN A 1 101 ? 20.735 -5.606 -31.371 1.00 45.66 101 GLN A CA 1
ATOM 704 C C . G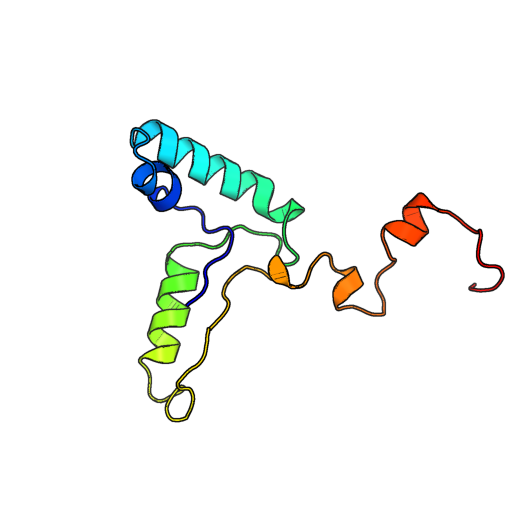LN A 1 101 ? 20.544 -4.154 -31.842 1.00 45.66 101 GLN A C 1
ATOM 706 O O . GLN A 1 101 ? 20.790 -3.218 -31.084 1.00 45.66 101 GLN A O 1
ATOM 711 N N . SER A 1 102 ? 20.162 -3.997 -33.116 1.00 46.19 102 SER A N 1
ATOM 712 C CA . SER A 1 102 ? 19.688 -2.759 -33.761 1.00 46.19 102 SER A CA 1
ATOM 713 C C . SER A 1 102 ? 18.191 -2.834 -34.012 1.00 46.19 102 SER A C 1
ATOM 715 O O . SER A 1 102 ? 17.784 -3.908 -34.518 1.00 46.19 102 SER A O 1
#

Secondary structure (DSSP, 8-state):
-EE-SB--THHHHHTT--HHHHHHHHHHHHHHHHHHSSSSS-B-HHHHHHHHHHHHSGGGTT--S---EESTTTTT-SGGGT-TTSPPHHHHHH-S-S----

Radius of gyration: 18.23 Å; chains: 1; bounding box: 47×34×53 Å

Foldseek 3Di:
DAEALELDLCVVVVVPHDSVVSNVVSVVSQVCVCVQAQQRGGHYPVLVVVVVVCCVDPVCVPPDPDDDYRHRHNVQPDPVSPDPPDDDVCCVVVDDPDPDDD

pLDDT: mean 83.69, std 13.12, range [40.78, 98.5]

Sequence (102 aa):
ICPGLIATSIFGASIGLPLEVADQMAARVAENASKAQPVPKAGLPDDIAQAALYLASDAAAFVSGTHLVVDGGITVGGRHAWDTTSVSPFATILGDMIPGQS